Protein AF-A0A2X3ETY2-F1 (afdb_monomer_lite)

Secondary structure (DSSP, 8-state):
---SSHHHHHHHHHHHH----HHHHHHHTT--HHHHHHHHHHHHHHHHHHHHH--

Foldseek 3Di:
DDDPDPLLVVVVVVCVVDPDDLVVSCVVSVHDSVVSVVSVVVNVVVVVVVVVVPD

Structure (mmCIF, N/CA/C/O backbone):
data_AF-A0A2X3ETY2-F1
#
_entry.id   AF-A0A2X3ETY2-F1
#
loop_
_atom_site.group_PDB
_atom_site.id
_atom_site.type_symbol
_atom_site.label_atom_id
_atom_site.label_alt_id
_atom_site.label_comp_id
_atom_site.label_asym_id
_atom_site.label_entity_id
_atom_site.label_seq_id
_atom_site.pdbx_PDB_ins_code
_atom_site.Cartn_x
_atom_site.Cartn_y
_atom_site.Cartn_z
_atom_site.occupancy
_atom_site.B_iso_or_equiv
_atom_site.auth_seq_id
_atom_site.auth_comp_id
_atom_site.auth_asym_id
_atom_site.auth_atom_id
_atom_site.pdbx_PDB_model_num
ATOM 1 N N . MET A 1 1 ? -1.807 -1.354 -14.722 1.00 59.06 1 MET A N 1
ATOM 2 C CA . MET A 1 1 ? -0.645 -1.780 -13.907 1.00 59.06 1 MET A CA 1
ATOM 3 C C . MET A 1 1 ? -1.118 -2.824 -12.911 1.00 59.06 1 MET A C 1
ATOM 5 O O . MET A 1 1 ? -2.015 -2.528 -12.131 1.00 59.06 1 MET A O 1
ATOM 9 N N . ARG A 1 2 ? -0.604 -4.055 -12.986 1.00 57.22 2 ARG A N 1
ATOM 10 C CA . ARG A 1 2 ? -1.038 -5.156 -12.116 1.00 57.22 2 ARG A CA 1
ATOM 11 C C . ARG A 1 2 ? 0.002 -5.326 -11.016 1.00 57.22 2 ARG A C 1
ATOM 13 O O . ARG A 1 2 ? 1.117 -5.758 -11.287 1.00 57.22 2 ARG A O 1
ATOM 20 N N . PHE A 1 3 ? -0.340 -4.912 -9.801 1.00 69.00 3 PHE A N 1
ATOM 21 C CA . PHE A 1 3 ? 0.522 -5.151 -8.651 1.00 69.00 3 PHE A CA 1
ATOM 22 C C . PHE A 1 3 ? 0.457 -6.637 -8.272 1.00 69.00 3 PHE A C 1
ATOM 24 O O . PHE A 1 3 ? -0.626 -7.223 -8.335 1.00 69.00 3 PHE A O 1
ATOM 31 N N . PRO A 1 4 ? 1.583 -7.250 -7.866 1.00 69.12 4 PRO A N 1
ATOM 32 C CA . PRO A 1 4 ? 1.613 -8.655 -7.455 1.00 69.12 4 PRO A CA 1
ATOM 33 C C . PRO A 1 4 ? 0.785 -8.915 -6.189 1.00 69.12 4 PRO A C 1
ATOM 35 O O . PRO A 1 4 ? 0.314 -10.024 -5.982 1.00 69.12 4 PRO A O 1
ATOM 38 N N . ASN A 1 5 ? 0.554 -7.882 -5.375 1.00 71.88 5 ASN A N 1
ATOM 39 C CA . ASN A 1 5 ? -0.313 -7.946 -4.208 1.00 71.88 5 ASN A CA 1
ATOM 40 C C . ASN A 1 5 ? -1.536 -7.056 -4.420 1.00 71.88 5 ASN A C 1
ATOM 42 O O . ASN A 1 5 ? -1.412 -5.859 -4.687 1.00 71.88 5 ASN A O 1
ATOM 46 N N . GLN A 1 6 ? -2.722 -7.628 -4.231 1.00 77.38 6 GLN A N 1
ATOM 47 C CA . GLN A 1 6 ? -3.993 -6.913 -4.354 1.00 77.38 6 GLN A CA 1
ATOM 48 C C . GLN A 1 6 ? -4.092 -5.745 -3.352 1.00 77.38 6 GLN A C 1
ATOM 50 O O . GLN A 1 6 ? -4.602 -4.678 -3.684 1.00 77.38 6 GLN A O 1
ATOM 55 N N . ARG A 1 7 ? -3.475 -5.900 -2.173 1.00 78.56 7 ARG A N 1
ATOM 56 C CA . ARG A 1 7 ? -3.300 -4.834 -1.174 1.00 78.56 7 ARG A CA 1
ATOM 57 C C . ARG A 1 7 ? -2.485 -3.644 -1.671 1.00 78.56 7 ARG A C 1
ATOM 59 O O . ARG A 1 7 ? -2.848 -2.509 -1.398 1.00 78.56 7 ARG A O 1
ATOM 66 N N . LEU A 1 8 ? -1.413 -3.886 -2.425 1.00 80.44 8 LEU A N 1
ATOM 67 C CA . LEU A 1 8 ? -0.594 -2.822 -3.013 1.00 80.44 8 LEU A CA 1
ATOM 68 C C . LEU A 1 8 ? -1.390 -2.019 -4.048 1.00 80.44 8 LEU A C 1
ATOM 70 O O . LEU A 1 8 ? -1.261 -0.800 -4.101 1.00 80.44 8 LEU A O 1
ATOM 74 N N . ALA A 1 9 ? -2.254 -2.687 -4.818 1.00 81.88 9 ALA A N 1
ATOM 75 C CA . ALA A 1 9 ? -3.168 -2.011 -5.734 1.00 81.88 9 ALA A CA 1
ATOM 76 C C . ALA A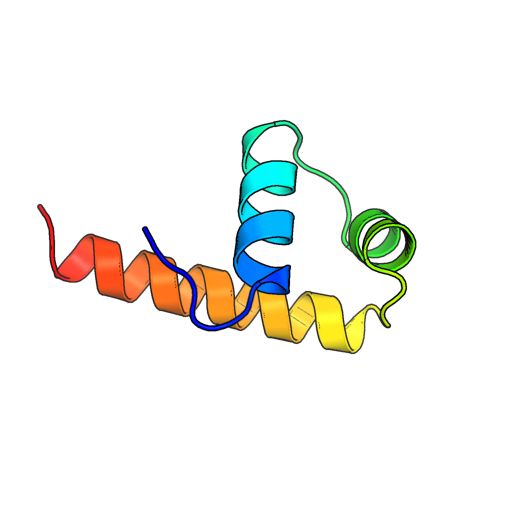 1 9 ? -4.188 -1.139 -4.987 1.00 81.88 9 ALA A C 1
ATOM 78 O O . ALA A 1 9 ? -4.406 0.003 -5.378 1.00 81.88 9 ALA A O 1
ATOM 79 N N . GLN A 1 10 ? -4.770 -1.640 -3.892 1.00 79.62 10 GLN A N 1
ATOM 80 C CA . GLN A 1 10 ? -5.693 -0.865 -3.054 1.00 79.62 10 GLN A CA 1
ATOM 81 C C . GLN A 1 10 ? -5.001 0.327 -2.385 1.00 79.62 10 GLN A C 1
ATOM 83 O O . GLN A 1 10 ? -5.523 1.435 -2.439 1.00 79.62 10 GLN A O 1
ATOM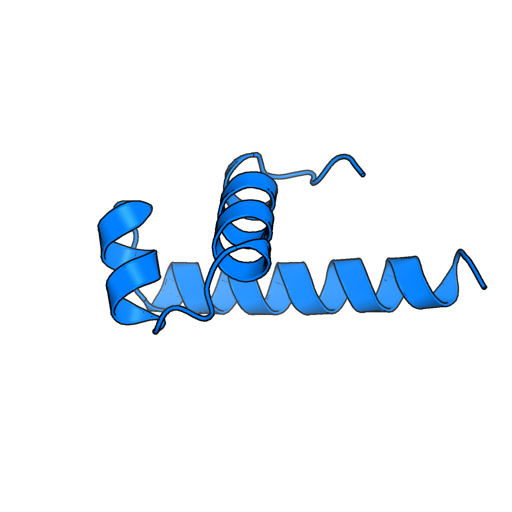 88 N N . LEU A 1 11 ? -3.810 0.127 -1.816 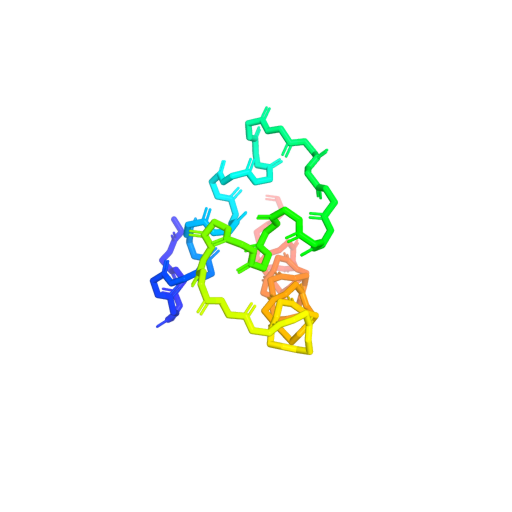1.00 80.81 11 LEU A N 1
ATOM 89 C CA . LEU A 1 11 ? -3.022 1.184 -1.180 1.00 80.81 11 LEU A CA 1
ATOM 90 C C . LEU A 1 11 ? -2.610 2.262 -2.196 1.00 80.81 11 LEU A C 1
ATOM 92 O O . LEU A 1 11 ? -2.674 3.448 -1.884 1.00 80.81 11 LEU A O 1
ATOM 96 N N . PHE A 1 12 ? -2.275 1.870 -3.430 1.00 79.62 12 PHE A N 1
ATOM 97 C CA . PHE A 1 12 ? -2.033 2.812 -4.524 1.00 79.62 12 PHE A CA 1
ATOM 98 C C . PHE A 1 12 ? -3.287 3.605 -4.897 1.00 79.62 12 PHE A C 1
ATOM 100 O O . PHE A 1 12 ? -3.209 4.820 -5.029 1.00 79.62 12 PHE A O 1
ATOM 107 N N . THR A 1 13 ? -4.437 2.942 -5.050 1.00 83.06 13 THR A N 1
ATOM 108 C CA . THR A 1 13 ? -5.711 3.611 -5.356 1.00 83.06 13 THR A CA 1
ATOM 109 C C . THR A 1 13 ? -6.113 4.591 -4.254 1.00 83.06 13 THR A C 1
ATOM 111 O O . THR A 1 13 ? -6.547 5.697 -4.564 1.00 83.06 13 THR A O 1
ATOM 114 N N . LEU A 1 14 ? -5.916 4.222 -2.985 1.00 81.62 14 LEU A N 1
ATOM 115 C CA . LEU A 1 14 ? -6.181 5.091 -1.836 1.00 81.62 14 LEU A CA 1
ATOM 116 C C . LEU A 1 14 ? -5.271 6.325 -1.845 1.00 81.62 14 LEU A C 1
ATOM 118 O O . LEU A 1 14 ? -5.780 7.438 -1.797 1.00 81.62 14 LEU A O 1
ATOM 122 N N . LEU A 1 15 ? -3.955 6.138 -2.007 1.00 79.31 15 LEU A N 1
ATOM 123 C CA . LEU A 1 15 ? -2.988 7.241 -2.112 1.00 79.31 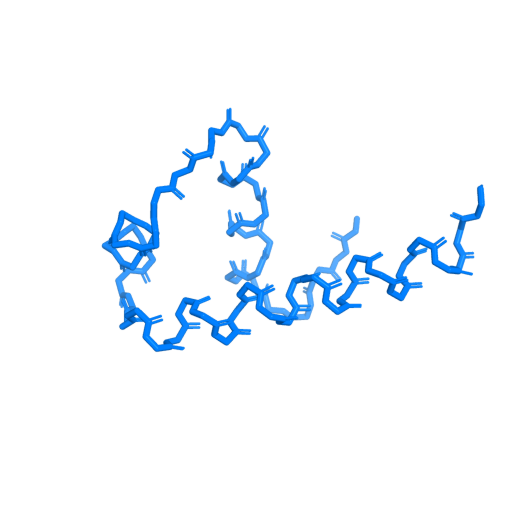15 LEU A CA 1
ATOM 124 C C . LEU A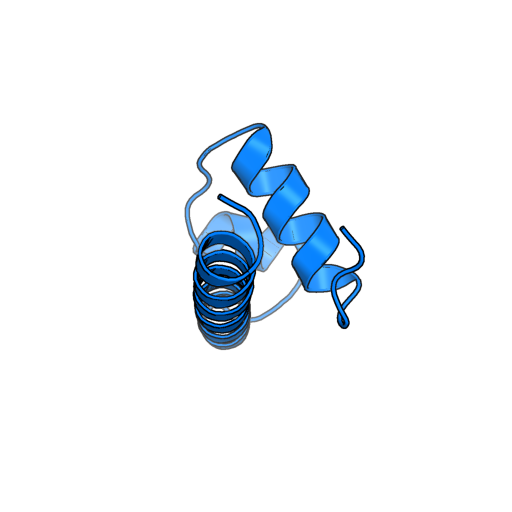 1 15 ? -3.200 8.125 -3.349 1.00 79.31 15 LEU A C 1
ATOM 126 O O . LEU A 1 15 ? -2.825 9.293 -3.332 1.00 79.31 15 LEU A O 1
ATOM 130 N N . ARG A 1 16 ? -3.769 7.574 -4.430 1.00 76.25 16 ARG A N 1
ATOM 131 C CA . ARG A 1 16 ? -4.106 8.331 -5.645 1.00 76.25 16 ARG A CA 1
ATOM 132 C C . ARG A 1 16 ? -5.268 9.293 -5.437 1.00 76.25 16 ARG A C 1
ATOM 134 O O . ARG A 1 16 ? -5.318 10.300 -6.135 1.00 76.25 16 ARG A O 1
ATOM 141 N N . ASN A 1 17 ? -6.205 8.943 -4.561 1.00 76.38 17 ASN A N 1
ATOM 142 C CA . ASN A 1 17 ? -7.353 9.785 -4.258 1.00 76.38 17 ASN A CA 1
ATOM 143 C C . ASN A 1 17 ? -7.024 10.779 -3.143 1.00 76.38 17 ASN A C 1
ATOM 145 O O . ASN A 1 17 ? -7.330 11.957 -3.286 1.00 76.38 17 ASN A O 1
ATOM 149 N N . GLU A 1 18 ? -6.391 10.327 -2.057 1.00 76.81 18 GLU A N 1
ATOM 150 C CA . GLU A 1 18 ? -6.128 11.149 -0.873 1.00 76.81 18 GLU A CA 1
ATOM 151 C C . GLU A 1 18 ? -4.800 10.747 -0.210 1.00 76.81 18 GLU A C 1
ATOM 153 O O . GLU A 1 18 ? -4.509 9.566 0.001 1.00 76.81 18 GLU A O 1
ATOM 158 N N . THR A 1 19 ? -3.976 11.730 0.161 1.00 71.62 19 THR A N 1
ATOM 159 C CA . THR A 1 19 ? -2.749 11.487 0.933 1.00 71.62 19 THR A CA 1
ATOM 160 C C . THR A 1 19 ? -3.097 11.220 2.392 1.00 71.62 19 THR A C 1
ATOM 162 O O . THR A 1 19 ? -3.240 12.146 3.188 1.00 71.62 19 THR A O 1
ATOM 165 N N . LEU A 1 20 ? -3.239 9.940 2.730 1.00 76.56 20 LEU A N 1
ATOM 166 C CA . LEU A 1 20 ? -3.607 9.474 4.066 1.00 76.56 20 LEU A CA 1
ATOM 167 C C . LEU A 1 20 ? -2.375 9.159 4.931 1.00 76.56 20 LEU A C 1
ATOM 169 O O . LEU A 1 20 ? -1.374 8.649 4.411 1.00 76.56 20 LEU A O 1
ATOM 173 N N . PRO A 1 21 ? -2.441 9.396 6.254 1.00 82.06 21 PRO A N 1
ATOM 174 C CA . PRO A 1 21 ? -1.395 8.981 7.183 1.00 82.06 21 PRO A CA 1
ATOM 175 C C . PRO A 1 21 ? -1.304 7.447 7.297 1.00 82.06 21 PRO A C 1
ATOM 177 O O . PRO A 1 21 ? -2.263 6.716 7.043 1.00 82.06 21 PRO A O 1
ATOM 180 N N . GLN A 1 22 ? -0.130 6.941 7.699 1.00 79.81 22 GLN A N 1
ATOM 181 C CA . GLN A 1 22 ? 0.134 5.494 7.798 1.00 79.81 22 GLN A CA 1
ATOM 182 C C . GLN A 1 22 ? -0.807 4.774 8.770 1.00 79.81 22 GLN A C 1
ATOM 184 O O . GLN A 1 22 ? -1.139 3.614 8.531 1.00 79.81 22 GLN A O 1
ATOM 189 N N . ASP A 1 23 ? -1.251 5.453 9.827 1.00 82.94 23 ASP A N 1
ATOM 190 C CA . ASP A 1 23 ? -2.180 4.900 10.816 1.00 82.94 23 ASP A CA 1
ATOM 191 C C . ASP A 1 23 ? -3.585 4.697 10.234 1.00 82.94 23 ASP A C 1
ATOM 193 O O . ASP A 1 23 ? -4.217 3.667 10.470 1.00 82.94 23 ASP A O 1
ATOM 197 N N . GLU A 1 24 ? -4.052 5.621 9.389 1.00 84.81 24 GLU A N 1
ATOM 198 C CA . GLU A 1 24 ? -5.320 5.451 8.674 1.00 84.81 24 GLU A CA 1
ATOM 199 C C . GLU A 1 24 ? -5.238 4.342 7.627 1.00 84.81 24 GLU A C 1
ATOM 201 O O . GLU A 1 24 ? -6.164 3.543 7.492 1.00 84.81 24 GLU A O 1
ATOM 206 N N . LEU A 1 25 ? -4.116 4.240 6.911 1.00 84.56 25 LEU A N 1
ATOM 207 C CA . LEU A 1 25 ? -3.880 3.127 5.987 1.00 84.56 25 LEU A CA 1
ATOM 208 C C . LEU A 1 25 ? -3.859 1.782 6.724 1.00 84.56 25 LEU A C 1
ATOM 210 O O . LEU A 1 25 ? -4.402 0.800 6.218 1.00 84.56 25 LEU A O 1
ATOM 214 N N . ALA A 1 26 ? -3.274 1.746 7.922 1.00 85.81 26 ALA A N 1
ATOM 215 C CA . ALA A 1 26 ? -3.236 0.566 8.779 1.00 85.81 26 ALA A CA 1
ATOM 216 C C . ALA A 1 26 ? -4.647 0.142 9.208 1.00 85.81 26 ALA A C 1
ATOM 218 O O . ALA A 1 26 ? -4.996 -1.031 9.066 1.00 85.81 26 ALA A O 1
ATOM 219 N N . GLN A 1 27 ? -5.489 1.092 9.629 1.00 84.00 27 GLN A N 1
ATOM 220 C CA . GLN A 1 27 ? -6.894 0.820 9.945 1.00 84.00 27 GLN A CA 1
ATOM 221 C C . GLN A 1 27 ? -7.691 0.344 8.725 1.00 84.00 27 GLN A C 1
ATOM 223 O O . GLN A 1 27 ? -8.332 -0.705 8.787 1.00 84.00 27 GLN A O 1
ATOM 228 N N . ARG A 1 28 ? -7.625 1.064 7.597 1.00 83.00 28 ARG A N 1
ATOM 229 C CA . ARG A 1 28 ? -8.419 0.748 6.391 1.00 83.00 28 ARG A CA 1
ATOM 230 C C . ARG A 1 28 ? -8.072 -0.611 5.791 1.00 83.00 28 ARG A C 1
ATOM 232 O O . ARG A 1 28 ? -8.948 -1.295 5.274 1.00 83.00 28 ARG A O 1
ATOM 239 N N . LEU A 1 29 ? -6.803 -1.003 5.860 1.00 80.06 29 LEU A N 1
ATOM 240 C CA . LEU A 1 29 ? -6.331 -2.298 5.369 1.00 80.06 29 LEU A CA 1
ATOM 241 C C . LEU A 1 29 ? -6.330 -3.379 6.464 1.00 80.06 29 LEU A C 1
ATOM 243 O O . LEU A 1 29 ? -5.938 -4.507 6.175 1.00 80.06 29 LEU A O 1
ATOM 247 N N . SER A 1 30 ? -6.763 -3.051 7.692 1.00 84.44 30 SER A N 1
ATOM 248 C CA . SER A 1 30 ? -6.738 -3.929 8.876 1.00 84.44 30 SER A CA 1
ATOM 249 C C . SER A 1 30 ? -5.386 -4.621 9.085 1.00 84.44 30 SER A C 1
ATOM 251 O O . SER A 1 30 ? -5.299 -5.822 9.339 1.00 84.44 30 SER A O 1
ATOM 253 N N . VAL A 1 31 ? -4.299 -3.864 8.944 1.00 84.62 31 VAL A N 1
ATOM 254 C CA . VAL A 1 31 ? -2.918 -4.357 9.049 1.00 84.62 31 VAL A CA 1
ATOM 255 C C . VAL A 1 31 ? -2.112 -3.488 9.997 1.00 84.62 31 VAL A C 1
ATOM 257 O O . VAL A 1 31 ? -2.430 -2.329 10.228 1.00 84.62 31 VAL A O 1
ATOM 260 N N . SER A 1 32 ? -1.015 -4.029 10.524 1.00 88.00 32 SER A N 1
ATOM 261 C CA . SER A 1 32 ? -0.105 -3.238 11.353 1.00 88.00 32 SER A CA 1
ATOM 262 C C . SER A 1 32 ? 0.595 -2.140 10.540 1.00 88.00 32 SER A C 1
ATOM 264 O O . SER A 1 32 ? 0.916 -2.327 9.362 1.00 88.00 32 SER A O 1
ATOM 266 N N . THR A 1 33 ? 0.946 -1.032 11.193 1.00 85.19 33 THR A N 1
ATOM 267 C CA . THR A 1 33 ? 1.775 0.046 10.620 1.00 85.19 33 THR A CA 1
ATOM 268 C C . THR A 1 33 ? 3.114 -0.458 10.080 1.00 85.19 33 THR A C 1
ATOM 270 O O . THR A 1 33 ? 3.606 0.037 9.067 1.00 85.19 33 THR A O 1
ATOM 273 N N . ARG A 1 34 ? 3.695 -1.509 10.676 1.00 87.62 34 ARG A N 1
ATOM 274 C CA . ARG A 1 34 ? 4.899 -2.173 10.148 1.00 87.62 34 ARG A CA 1
ATOM 275 C C . ARG A 1 34 ? 4.650 -2.786 8.768 1.00 87.62 34 ARG A C 1
ATOM 277 O O . ARG A 1 34 ? 5.503 -2.680 7.887 1.00 87.62 34 ARG A O 1
ATOM 284 N N . THR A 1 35 ? 3.488 -3.403 8.570 1.00 87.50 35 THR A N 1
ATOM 285 C CA . THR A 1 35 ? 3.101 -3.983 7.281 1.00 87.50 35 THR A CA 1
ATOM 286 C C . THR A 1 35 ? 2.764 -2.896 6.261 1.00 87.50 35 THR A C 1
ATOM 288 O O . THR A 1 35 ? 3.187 -3.007 5.115 1.00 87.50 35 THR A O 1
ATOM 291 N N . VAL A 1 36 ? 2.103 -1.810 6.678 1.00 86.00 36 VAL A N 1
ATOM 292 C CA . VAL A 1 36 ? 1.879 -0.626 5.825 1.00 86.00 36 VAL A CA 1
ATOM 293 C C . VAL A 1 36 ? 3.204 -0.034 5.348 1.00 86.00 36 VAL A C 1
ATOM 295 O O . VAL A 1 36 ? 3.360 0.242 4.163 1.00 86.00 36 VAL A O 1
ATOM 298 N N . ARG A 1 37 ? 4.203 0.098 6.229 1.00 86.88 37 ARG A N 1
ATOM 299 C CA . ARG A 1 37 ? 5.547 0.568 5.847 1.00 86.88 37 ARG A CA 1
ATOM 300 C C . ARG A 1 37 ? 6.221 -0.345 4.823 1.00 86.88 37 ARG A C 1
ATOM 302 O O . ARG A 1 37 ? 6.865 0.153 3.897 1.00 86.88 37 ARG A O 1
ATOM 309 N N . ALA A 1 38 ? 6.082 -1.662 4.974 1.00 88.25 38 ALA A N 1
ATOM 310 C CA . ALA A 1 38 ? 6.606 -2.625 4.008 1.00 88.25 38 ALA A CA 1
ATOM 311 C C . ALA A 1 38 ? 5.896 -2.500 2.649 1.00 88.25 38 ALA A C 1
ATOM 313 O O . ALA A 1 38 ? 6.568 -2.438 1.618 1.00 88.25 38 ALA A O 1
ATOM 314 N N . ASP A 1 39 ? 4.568 -2.366 2.652 1.00 84.38 39 ASP A N 1
ATOM 315 C CA . ASP A 1 39 ? 3.763 -2.168 1.444 1.00 84.38 39 ASP A CA 1
ATOM 316 C C . ASP A 1 39 ? 4.107 -0.854 0.737 1.00 84.38 39 ASP A C 1
ATOM 318 O O . ASP A 1 39 ? 4.304 -0.855 -0.475 1.00 84.38 39 ASP A O 1
ATOM 322 N N . ILE A 1 40 ? 4.260 0.254 1.470 1.00 83.62 40 ILE A N 1
ATOM 323 C CA . ILE A 1 40 ? 4.692 1.548 0.914 1.00 83.62 40 ILE A CA 1
ATOM 324 C C . ILE A 1 40 ? 6.087 1.424 0.292 1.00 83.62 40 ILE A C 1
ATOM 326 O O . ILE A 1 40 ? 6.320 1.891 -0.821 1.00 83.62 40 ILE A O 1
ATOM 330 N N . THR A 1 41 ? 7.020 0.753 0.971 1.00 86.44 41 THR A N 1
ATOM 331 C CA . THR A 1 41 ? 8.378 0.543 0.445 1.00 86.44 41 THR A CA 1
ATOM 332 C C . THR A 1 41 ? 8.352 -0.300 -0.834 1.00 86.44 41 THR A C 1
ATOM 334 O O . THR A 1 41 ? 9.048 0.012 -1.805 1.00 86.44 41 THR A O 1
ATOM 337 N N . ALA A 1 42 ? 7.522 -1.346 -0.868 1.00 86.31 42 ALA A N 1
ATOM 338 C CA . ALA A 1 42 ? 7.313 -2.168 -2.054 1.00 86.31 42 ALA A CA 1
ATOM 339 C C . ALA A 1 42 ? 6.656 -1.370 -3.192 1.00 86.31 42 ALA A C 1
ATOM 341 O O . ALA A 1 42 ? 7.061 -1.517 -4.347 1.00 86.31 42 ALA A O 1
ATOM 342 N N . LEU A 1 43 ? 5.707 -0.485 -2.870 1.00 84.81 43 LEU A N 1
ATOM 343 C CA . LEU A 1 43 ? 5.024 0.381 -3.828 1.00 84.81 43 LEU A CA 1
ATOM 344 C C . LEU A 1 43 ? 6.014 1.343 -4.480 1.00 84.81 43 LEU A C 1
ATOM 346 O O . LEU A 1 43 ? 6.106 1.382 -5.703 1.00 84.81 43 LEU A O 1
ATOM 350 N N . ILE A 1 44 ? 6.803 2.057 -3.672 1.00 82.94 44 ILE A N 1
ATOM 351 C CA . ILE A 1 44 ? 7.833 2.992 -4.143 1.00 82.94 44 ILE A CA 1
ATOM 352 C C . ILE A 1 44 ? 8.854 2.258 -5.012 1.00 82.94 44 ILE A C 1
ATOM 354 O O . ILE A 1 44 ? 9.230 2.746 -6.077 1.00 82.94 44 ILE A O 1
ATOM 358 N N . ARG A 1 45 ? 9.286 1.061 -4.596 1.00 85.50 45 ARG A N 1
ATOM 359 C CA . ARG A 1 45 ? 10.216 0.245 -5.384 1.00 85.50 45 ARG A CA 1
ATOM 360 C C . ARG A 1 45 ? 9.606 -0.147 -6.731 1.00 85.50 45 ARG A C 1
ATOM 362 O O . ARG A 1 45 ? 10.277 -0.005 -7.749 1.00 85.50 45 ARG A O 1
ATOM 369 N N . CYS A 1 46 ? 8.356 -0.602 -6.744 1.00 82.06 46 CYS A N 1
ATOM 370 C CA . CYS A 1 46 ? 7.656 -0.989 -7.965 1.00 82.06 46 CYS A CA 1
ATOM 371 C C . CYS A 1 46 ? 7.468 0.210 -8.902 1.00 82.06 46 CYS A C 1
ATOM 373 O O . CYS A 1 46 ? 7.766 0.103 -10.087 1.00 82.06 46 CYS A O 1
ATOM 375 N N . TRP A 1 47 ? 7.074 1.364 -8.360 1.00 83.00 47 TRP A N 1
ATOM 376 C CA . TRP A 1 47 ? 6.903 2.603 -9.115 1.00 83.00 47 TRP A CA 1
ATOM 377 C C . TRP A 1 47 ? 8.222 3.095 -9.710 1.00 83.00 47 TRP A C 1
ATOM 379 O O . TRP A 1 47 ? 8.277 3.460 -10.879 1.00 83.00 47 TRP A O 1
ATOM 389 N N . ARG A 1 48 ? 9.314 3.025 -8.939 1.00 83.38 48 ARG A N 1
ATOM 390 C CA . ARG A 1 48 ? 10.656 3.395 -9.402 1.00 83.38 48 ARG A CA 1
ATOM 391 C C . ARG A 1 48 ? 11.158 2.485 -10.523 1.00 83.38 48 ARG A C 1
ATOM 393 O O . ARG A 1 48 ? 11.748 2.983 -11.472 1.00 83.38 48 ARG A O 1
ATOM 400 N N . ILE A 1 49 ? 10.915 1.177 -10.424 1.00 82.44 49 ILE A N 1
ATOM 401 C CA . ILE A 1 49 ? 11.246 0.220 -11.490 1.00 82.44 49 ILE A CA 1
ATOM 402 C C . ILE A 1 49 ? 10.395 0.506 -12.731 1.00 82.44 49 ILE A C 1
ATOM 404 O O . ILE A 1 49 ? 10.930 0.594 -13.826 1.00 82.44 49 ILE A O 1
ATOM 4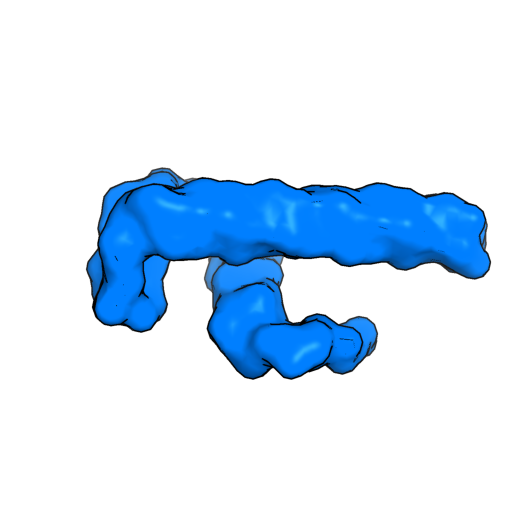08 N N . TRP A 1 50 ? 9.091 0.728 -12.568 1.00 75.69 50 TRP A N 1
ATOM 409 C CA . TRP A 1 50 ? 8.199 1.051 -13.684 1.00 75.69 50 TRP A CA 1
ATOM 410 C C . TRP A 1 50 ? 8.582 2.345 -14.401 1.00 75.69 50 TRP A C 1
ATOM 412 O O . TRP A 1 50 ? 8.643 2.368 -15.625 1.00 75.69 50 TRP A O 1
ATOM 422 N N . ARG A 1 51 ? 8.906 3.397 -13.646 1.00 78.31 51 ARG A N 1
ATOM 423 C CA . ARG A 1 51 ? 9.369 4.682 -14.182 1.00 78.31 51 ARG A CA 1
ATOM 424 C C . ARG A 1 51 ? 10.711 4.568 -14.919 1.00 78.31 51 ARG A C 1
ATOM 426 O O . ARG A 1 51 ? 11.018 5.411 -15.747 1.00 78.31 51 ARG A O 1
ATOM 433 N N . ALA A 1 52 ? 11.510 3.543 -14.623 1.00 78.50 52 ALA A N 1
ATOM 434 C CA . ALA A 1 52 ? 12.733 3.244 -15.366 1.00 78.50 52 ALA A CA 1
ATOM 435 C C . ALA A 1 52 ? 12.482 2.409 -16.638 1.00 78.50 52 ALA A C 1
ATOM 437 O O . ALA A 1 52 ? 13.338 2.376 -17.513 1.00 78.50 52 ALA A O 1
ATOM 438 N N . VAL A 1 53 ? 11.336 1.726 -16.736 1.00 77.00 53 VAL A N 1
ATOM 439 C CA . VAL A 1 53 ? 10.983 0.836 -17.858 1.00 77.00 53 VAL A CA 1
ATOM 440 C C . VAL A 1 53 ? 10.090 1.531 -18.899 1.00 77.00 53 VAL A C 1
ATOM 442 O O . VAL A 1 53 ? 10.098 1.123 -20.054 1.00 77.00 53 VAL A O 1
ATOM 445 N N . TYR A 1 54 ? 9.361 2.587 -18.527 1.00 47.41 54 TYR A N 1
ATOM 446 C CA . TYR A 1 54 ? 8.532 3.388 -19.438 1.00 47.41 54 TYR A CA 1
ATOM 447 C C . TYR A 1 54 ? 8.868 4.888 -19.303 1.00 47.41 54 TYR A C 1
ATOM 449 O O . TYR A 1 54 ? 8.444 5.488 -18.309 1.00 47.41 54 TYR A O 1
ATOM 457 N N . PRO A 1 55 ? 9.644 5.475 -20.241 1.00 59.69 55 PRO A N 1
ATOM 458 C CA . PRO A 1 55 ? 9.815 6.924 -20.373 1.00 59.69 55 PRO A CA 1
ATOM 459 C C . PRO A 1 55 ? 8.594 7.616 -20.995 1.00 59.69 55 PRO A C 1
ATOM 461 O O . PRO A 1 55 ? 7.864 6.962 -21.778 1.00 59.69 55 PRO A O 1
#

Organism: Klebsiella pneumoniae (NCBI:txid573)

Radius of gyration: 11.34 Å; chains: 1; bounding box: 21×20×32 Å

Sequence (55 aa):
MRFPNQRLAQLFTLLRNETLPQDELAQRLSVSTRTVRADITALIRCWRIWRAVYP

InterPro domains:
  IPR013196 Helix-turn-helix, type 11 [PF08279] (7-43)
  IPR018356 Transcription regulator, HTH DeoR-type, conserved site [PS00894] (7-40)
  IPR036388 Winged helix-like DNA-binding domain superfamily [G3DSA:1.10.10.10] (2-49)
  IPR036390 Winged helix DNA-binding domain superfamily [SSF46785] (2-47)

pLDDT: mean 79.51, std 8.12, range [47.41, 88.25]